Protein AF-A0A3M1IJ08-F1 (afdb_monomer_lite)

Radius of gyration: 14.0 Å; chains: 1; bounding box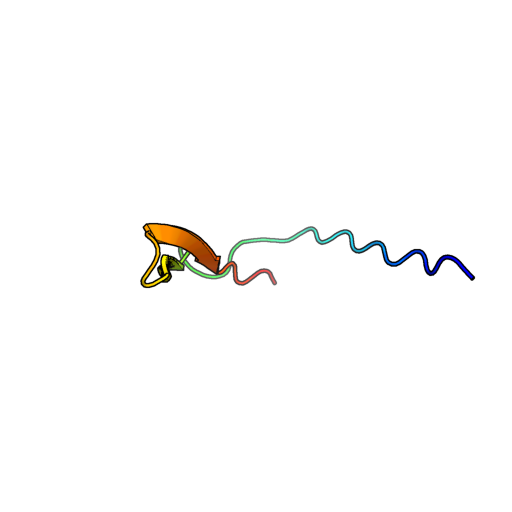: 20×36×29 Å

Sequence (34 aa):
MANFNKVIIAGNLTRDPEVRYTPRGTAIARLSVA

pLDDT: mean 94.19, std 6.66, range [67.56, 97.81]

Foldseek 3Di:
DDDDDDDDDDADFPDDWDWDADPVGDIDTDTDGD

Secondary structure (DSSP, 8-state):
------------BSSPPEEEE-TT--EEEE--B-

Structure (mmCIF, N/CA/C/O backbone):
data_AF-A0A3M1IJ08-F1
#
_entry.id   AF-A0A3M1IJ08-F1
#
loop_
_atom_site.group_PDB
_atom_site.id
_atom_site.type_symbol
_atom_site.label_atom_id
_atom_site.label_alt_id
_atom_site.label_comp_id
_atom_site.label_asym_id
_atom_site.label_entity_id
_atom_site.label_seq_id
_atom_site.pdbx_PDB_ins_code
_atom_site.Cartn_x
_atom_site.Cartn_y
_atom_site.Cartn_z
_atom_site.occupancy
_atom_site.B_iso_or_equiv
_atom_site.auth_seq_id
_atom_site.auth_comp_id
_atom_site.auth_asym_id
_atom_site.auth_atom_id
_atom_site.pdbx_PDB_model_num
ATOM 1 N N . MET A 1 1 ? -8.427 31.576 0.397 1.00 67.56 1 MET A N 1
ATOM 2 C CA . MET A 1 1 ? -7.566 31.241 -0.759 1.00 67.56 1 MET A CA 1
ATOM 3 C C . MET A 1 1 ? -7.467 29.722 -0.829 1.00 67.56 1 MET A C 1
ATOM 5 O O . MET A 1 1 ? -7.005 29.141 0.144 1.00 67.56 1 MET A O 1
ATOM 9 N N . ALA A 1 2 ? -7.968 29.063 -1.876 1.00 74.19 2 ALA A N 1
ATOM 10 C CA . ALA A 1 2 ? -7.859 27.605 -1.986 1.00 74.19 2 ALA A CA 1
ATOM 11 C C . ALA A 1 2 ? -6.465 27.237 -2.517 1.00 74.19 2 ALA A C 1
ATOM 13 O O . ALA A 1 2 ? -6.070 27.719 -3.575 1.00 74.19 2 ALA A O 1
ATOM 14 N N . ASN A 1 3 ? -5.712 26.424 -1.772 1.00 82.75 3 ASN A N 1
ATOM 15 C CA . ASN A 1 3 ? -4.437 25.874 -2.229 1.00 82.75 3 ASN A CA 1
ATOM 16 C C . ASN A 1 3 ? -4.706 24.519 -2.895 1.00 82.75 3 ASN A C 1
ATOM 18 O O . ASN A 1 3 ? -5.330 23.646 -2.291 1.00 82.75 3 ASN A O 1
ATOM 22 N N . PHE A 1 4 ? -4.264 24.365 -4.140 1.00 90.19 4 PHE A N 1
ATOM 23 C CA . PHE A 1 4 ? -4.349 23.109 -4.867 1.00 90.19 4 PHE A CA 1
ATOM 24 C C . PHE A 1 4 ? -2.998 22.396 -4.829 1.00 90.19 4 PHE A C 1
ATOM 26 O O . PHE A 1 4 ? -2.056 22.812 -5.500 1.00 90.19 4 PHE A O 1
ATOM 33 N N . ASN A 1 5 ? -2.925 21.303 -4.068 1.00 91.69 5 ASN A N 1
ATOM 34 C CA . ASN A 1 5 ? -1.741 20.455 -3.988 1.00 91.69 5 ASN A CA 1
ATOM 35 C C . ASN A 1 5 ? -2.054 19.069 -4.569 1.00 91.69 5 ASN A C 1
ATOM 37 O O . ASN A 1 5 ? -2.824 18.303 -3.989 1.00 91.69 5 ASN A O 1
ATOM 41 N N . LYS A 1 6 ? -1.477 18.769 -5.735 1.00 96.31 6 LYS A N 1
ATOM 42 C CA . LYS A 1 6 ? -1.647 17.506 -6.459 1.00 96.31 6 LYS A CA 1
ATOM 43 C C . LYS A 1 6 ? -0.285 16.858 -6.667 1.00 96.31 6 LYS A C 1
ATOM 45 O O . LYS A 1 6 ? 0.629 17.497 -7.179 1.00 96.31 6 LYS A O 1
ATOM 50 N N . VAL A 1 7 ? -0.199 15.568 -6.348 1.00 95.94 7 VAL A N 1
ATOM 51 C CA . VAL A 1 7 ? 0.994 14.743 -6.552 1.00 95.94 7 VAL A CA 1
ATOM 52 C C . VAL A 1 7 ? 0.598 13.481 -7.317 1.00 95.94 7 VAL A C 1
ATOM 54 O O . VAL A 1 7 ? -0.386 12.829 -6.971 1.00 95.94 7 VAL A O 1
ATOM 57 N N . ILE A 1 8 ? 1.355 13.151 -8.364 1.00 96.62 8 ILE A N 1
ATOM 58 C CA . ILE A 1 8 ? 1.239 11.905 -9.132 1.00 96.62 8 ILE A CA 1
ATOM 59 C C . ILE A 1 8 ? 2.609 11.229 -9.071 1.00 96.62 8 ILE A C 1
ATOM 61 O O . ILE A 1 8 ? 3.614 11.866 -9.379 1.00 96.62 8 ILE A O 1
ATOM 65 N N . ILE A 1 9 ? 2.646 9.965 -8.649 1.00 95.62 9 ILE A N 1
ATOM 66 C CA . ILE A 1 9 ? 3.871 9.170 -8.500 1.00 95.62 9 ILE A CA 1
ATOM 67 C C . ILE A 1 9 ? 3.685 7.883 -9.301 1.00 95.62 9 ILE A C 1
ATOM 69 O O . ILE A 1 9 ? 2.659 7.219 -9.159 1.00 95.62 9 ILE A O 1
ATOM 73 N N . ALA A 1 10 ? 4.670 7.540 -10.129 1.00 96.94 10 ALA A N 1
ATOM 74 C CA . ALA A 1 10 ? 4.710 6.305 -10.901 1.00 96.94 10 ALA A CA 1
ATOM 75 C C . ALA A 1 10 ? 6.104 5.689 -10.769 1.00 96.94 10 ALA A C 1
ATOM 77 O O . ALA A 1 10 ? 7.098 6.383 -10.953 1.00 96.94 10 ALA A O 1
ATOM 78 N N . GLY A 1 11 ? 6.159 4.404 -10.437 1.00 96.44 11 GLY A N 1
ATOM 79 C CA . GLY A 1 11 ? 7.398 3.696 -10.149 1.00 96.44 11 GLY A CA 1
ATOM 80 C C . GLY A 1 11 ? 7.111 2.309 -9.588 1.00 96.44 11 GLY A C 1
ATOM 81 O O . GLY A 1 11 ? 5.952 1.898 -9.485 1.00 96.44 11 GLY A O 1
ATOM 82 N N . ASN A 1 12 ? 8.166 1.592 -9.215 1.00 97.62 12 ASN A N 1
ATOM 83 C CA . ASN A 1 12 ? 8.049 0.247 -8.657 1.00 97.62 12 ASN A CA 1
ATOM 84 C C . ASN A 1 12 ? 8.069 0.281 -7.128 1.00 97.62 12 ASN A C 1
ATOM 86 O O . ASN A 1 12 ? 8.759 1.101 -6.517 1.00 97.62 12 ASN A O 1
ATOM 90 N N . LEU A 1 13 ? 7.349 -0.654 -6.504 1.00 97.25 13 LEU A N 1
ATOM 91 C CA . LEU A 1 13 ? 7.495 -0.904 -5.074 1.00 97.25 13 LEU A CA 1
ATOM 92 C C . LEU A 1 13 ? 8.864 -1.533 -4.814 1.00 97.25 13 LEU A C 1
ATOM 94 O O . LEU A 1 13 ? 9.224 -2.543 -5.410 1.00 97.25 13 LEU A O 1
ATOM 98 N N . THR A 1 14 ? 9.627 -0.925 -3.912 1.00 97.25 14 THR A N 1
ATOM 99 C CA . THR A 1 14 ? 10.979 -1.393 -3.550 1.00 97.25 14 THR A CA 1
ATOM 100 C C . THR A 1 14 ? 10.976 -2.441 -2.441 1.00 97.25 14 THR A C 1
ATOM 102 O O . THR A 1 14 ? 12.008 -3.042 -2.151 1.00 97.25 14 THR A O 1
ATOM 105 N N . ARG A 1 15 ? 9.827 -2.628 -1.788 1.00 95.81 15 ARG A N 1
ATOM 106 C CA . ARG A 1 15 ? 9.566 -3.619 -0.743 1.00 95.81 15 ARG A CA 1
ATOM 107 C C . ARG A 1 15 ? 8.061 -3.838 -0.620 1.00 95.81 15 ARG A C 1
ATOM 109 O O . ARG A 1 15 ? 7.278 -3.028 -1.128 1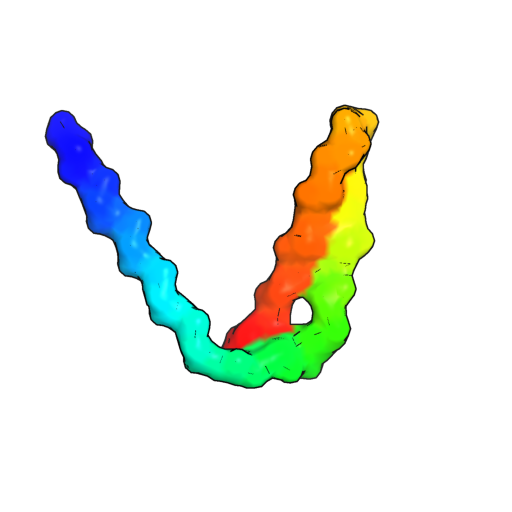.00 95.81 15 ARG A O 1
ATOM 116 N N . ASP A 1 16 ? 7.681 -4.874 0.110 1.00 97.31 16 ASP A N 1
ATOM 117 C CA . ASP A 1 16 ? 6.279 -5.159 0.396 1.00 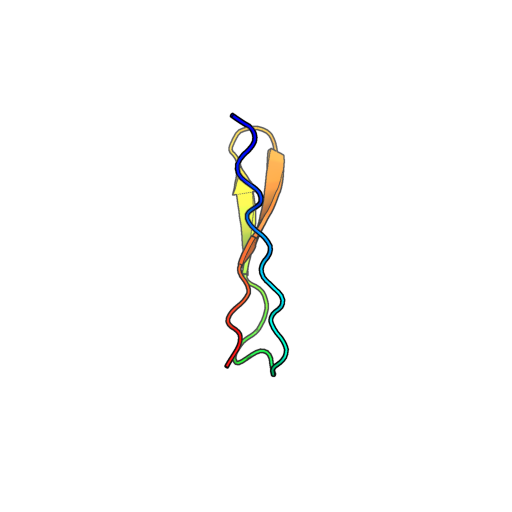97.31 16 ASP A CA 1
ATOM 118 C C . ASP A 1 16 ? 5.610 -4.020 1.191 1.00 97.31 16 ASP A C 1
ATOM 120 O O . ASP A 1 16 ? 6.259 -3.379 2.026 1.00 97.31 16 ASP A O 1
ATOM 124 N N . PRO A 1 17 ? 4.315 -3.742 0.959 1.00 96.25 17 PRO A N 1
ATOM 125 C CA . PRO A 1 17 ? 3.568 -2.766 1.743 1.00 96.25 17 PRO A CA 1
ATOM 126 C C . PRO A 1 17 ? 3.543 -3.115 3.233 1.00 96.25 17 PRO A C 1
ATOM 128 O O . PRO A 1 17 ? 3.131 -4.205 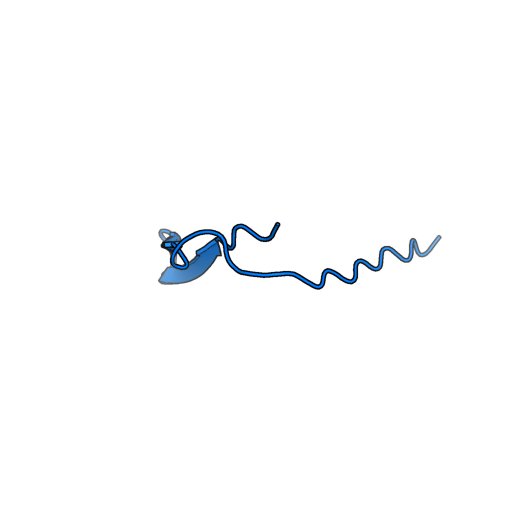3.627 1.00 96.25 17 PRO A O 1
ATOM 131 N N . GLU A 1 18 ? 3.895 -2.153 4.082 1.00 97.25 18 GLU A N 1
ATOM 132 C CA . GLU A 1 18 ? 3.747 -2.314 5.529 1.00 97.25 18 GLU A CA 1
ATOM 133 C C . GLU A 1 18 ? 2.339 -1.881 5.944 1.00 97.25 18 GLU A C 1
ATOM 135 O O . GLU A 1 18 ? 1.983 -0.704 5.814 1.00 97.25 18 GLU A O 1
ATOM 140 N N . VAL A 1 19 ? 1.538 -2.815 6.463 1.00 97.06 19 VAL A N 1
ATOM 141 C CA . VAL A 1 19 ? 0.177 -2.541 6.947 1.00 97.06 19 VAL A CA 1
ATOM 142 C C . VAL A 1 19 ? 0.151 -2.515 8.469 1.00 97.06 19 VAL A C 1
ATOM 144 O O . VAL A 1 19 ? 0.650 -3.419 9.138 1.00 97.06 19 VAL A O 1
ATOM 147 N N . ARG A 1 20 ? -0.436 -1.459 9.031 1.00 96.31 20 ARG A N 1
ATOM 148 C CA . ARG A 1 20 ? -0.580 -1.251 10.476 1.00 96.31 20 ARG A CA 1
ATOM 149 C C . ARG A 1 20 ? -1.973 -0.716 10.778 1.00 96.31 20 ARG A C 1
ATOM 151 O O . ARG A 1 20 ? -2.650 -0.198 9.895 1.00 96.31 20 ARG A O 1
ATOM 158 N N . TYR A 1 21 ? -2.378 -0.795 12.039 1.00 97.81 21 TYR A N 1
ATOM 159 C CA . TYR A 1 21 ? -3.652 -0.253 12.498 1.00 97.81 21 TYR A CA 1
ATOM 160 C C . TYR A 1 21 ? -3.419 0.837 13.536 1.00 97.81 21 TYR A C 1
ATOM 162 O O . TYR A 1 21 ? -2.523 0.734 14.377 1.00 97.81 21 TYR A O 1
ATOM 170 N N . THR A 1 22 ? -4.222 1.897 13.481 1.00 96.81 22 THR A N 1
ATOM 171 C CA . THR A 1 22 ? -4.281 2.877 14.569 1.00 96.81 22 THR A CA 1
ATOM 172 C C . THR A 1 22 ? -4.916 2.242 15.811 1.00 96.81 22 THR A C 1
ATOM 174 O O . THR A 1 22 ? -5.645 1.257 15.688 1.00 96.81 22 THR A O 1
ATOM 177 N N . PRO A 1 23 ? -4.753 2.835 17.009 1.00 96.06 23 PRO A N 1
ATOM 178 C CA . PRO A 1 23 ? -5.469 2.378 18.204 1.00 96.06 23 PRO A CA 1
ATOM 179 C C . PRO A 1 23 ? -6.999 2.385 18.055 1.00 96.06 23 PRO A C 1
ATOM 181 O O . PRO A 1 23 ? -7.694 1.679 18.773 1.00 96.06 23 PRO A O 1
ATOM 184 N N . ARG A 1 24 ? -7.530 3.178 17.113 1.00 95.88 24 ARG A N 1
ATOM 185 C CA . ARG A 1 24 ? -8.961 3.237 16.779 1.00 95.88 24 ARG A CA 1
ATOM 186 C C . ARG A 1 24 ? -9.362 2.250 15.670 1.00 95.88 24 ARG A C 1
ATOM 188 O O . ARG A 1 24 ? -10.481 2.323 15.179 1.00 95.88 24 ARG A O 1
ATOM 195 N N . GLY A 1 25 ? -8.458 1.359 15.253 1.00 95.25 25 GLY A N 1
ATOM 196 C CA . GLY A 1 25 ? -8.714 0.300 14.273 1.00 95.25 25 GLY A CA 1
ATOM 197 C C . GLY A 1 25 ? -8.637 0.726 12.804 1.00 95.25 25 GLY A C 1
ATOM 198 O O . GLY A 1 25 ? -8.976 -0.059 11.925 1.00 95.25 25 GLY A O 1
ATOM 199 N N . THR A 1 26 ? -8.191 1.945 12.493 1.00 97.69 26 THR A N 1
ATOM 200 C CA . THR A 1 26 ? -8.053 2.398 11.098 1.00 97.69 26 THR A CA 1
ATOM 201 C C . THR A 1 26 ? -6.818 1.772 10.456 1.00 97.69 26 THR A C 1
ATOM 203 O O . THR A 1 26 ? -5.721 1.910 10.996 1.00 97.69 26 THR A O 1
ATOM 206 N N . ALA A 1 27 ? -6.982 1.122 9.3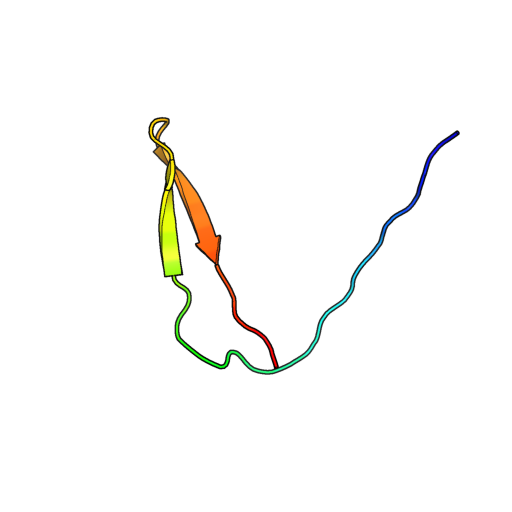03 1.00 97.44 27 ALA A N 1
ATOM 207 C CA . ALA A 1 27 ? -5.868 0.571 8.537 1.00 97.44 27 ALA A CA 1
ATOM 208 C C . ALA A 1 27 ? -5.015 1.684 7.903 1.00 97.44 27 ALA A C 1
ATOM 210 O O . ALA A 1 27 ? -5.540 2.648 7.347 1.00 97.44 27 ALA A O 1
ATOM 211 N N . ILE A 1 28 ? -3.695 1.526 7.969 1.00 97.12 28 ILE A N 1
ATOM 212 C CA . ILE A 1 28 ? -2.690 2.396 7.357 1.00 97.12 28 ILE A CA 1
ATOM 213 C C . ILE A 1 28 ? -1.735 1.511 6.560 1.00 97.12 28 ILE A C 1
ATOM 215 O O . ILE A 1 28 ? -1.206 0.543 7.102 1.00 97.12 28 ILE A O 1
ATOM 219 N N . ALA A 1 29 ? -1.475 1.876 5.305 1.00 97.25 29 ALA A N 1
ATOM 220 C CA . ALA A 1 29 ? -0.466 1.237 4.465 1.00 97.25 29 ALA A CA 1
ATOM 221 C C . ALA A 1 29 ? 0.691 2.206 4.187 1.00 97.25 29 ALA A C 1
ATOM 223 O O . ALA A 1 29 ? 0.463 3.368 3.839 1.00 97.25 29 ALA A O 1
ATOM 224 N N . ARG A 1 30 ? 1.934 1.733 4.318 1.00 96.75 30 ARG A N 1
ATOM 225 C CA . ARG A 1 30 ? 3.140 2.467 3.920 1.00 96.75 30 ARG A CA 1
ATOM 2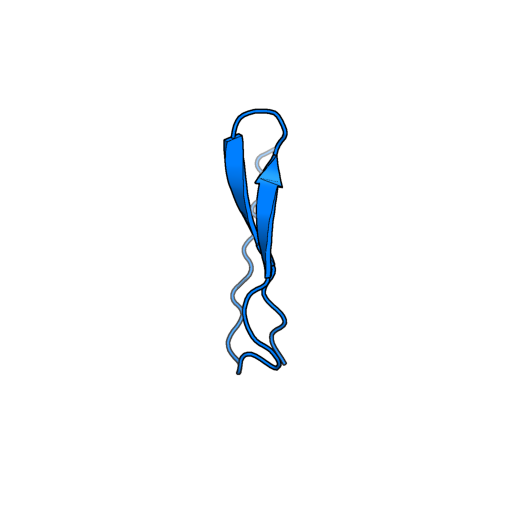26 C C . ARG A 1 30 ? 3.722 1.843 2.657 1.00 96.75 30 ARG A C 1
ATOM 228 O O . ARG A 1 30 ? 4.039 0.658 2.638 1.00 96.75 30 ARG A O 1
ATOM 235 N N . LEU A 1 31 ? 3.885 2.663 1.622 1.00 97.50 31 LEU A N 1
ATOM 236 C CA . LEU A 1 31 ? 4.461 2.268 0.337 1.00 97.50 31 LEU A CA 1
ATOM 237 C C . LEU A 1 31 ? 5.821 2.946 0.160 1.00 97.50 31 LEU A C 1
ATOM 239 O O . LEU A 1 31 ? 5.975 4.121 0.487 1.00 97.50 31 LEU A O 1
ATOM 243 N N . SER A 1 32 ? 6.805 2.205 -0.350 1.00 97.12 32 SER A N 1
ATOM 244 C CA . SER A 1 32 ? 8.111 2.746 -0.746 1.00 97.12 32 SER A CA 1
ATOM 245 C C . SER A 1 32 ? 8.252 2.626 -2.259 1.00 97.12 32 SER A C 1
ATOM 247 O O . SER A 1 32 ? 8.441 1.519 -2.764 1.00 97.12 32 SER A O 1
ATOM 249 N N . VAL A 1 33 ? 8.146 3.751 -2.963 1.00 96.25 33 VAL A N 1
ATOM 250 C CA . VAL A 1 33 ? 8.219 3.828 -4.431 1.00 96.25 33 VAL A CA 1
ATOM 251 C C . VAL A 1 33 ? 9.577 4.410 -4.829 1.00 96.25 33 VAL A C 1
ATOM 253 O O . VAL A 1 33 ? 10.003 5.386 -4.209 1.00 96.25 33 VAL A O 1
ATOM 256 N N . ALA A 1 34 ? 10.251 3.781 -5.797 1.00 87.12 34 ALA A N 1
ATOM 257 C CA . ALA A 1 34 ? 11.460 4.311 -6.442 1.00 87.12 34 ALA A CA 1
ATOM 258 C C . ALA A 1 34 ? 11.114 5.196 -7.640 1.00 87.12 34 ALA A C 1
ATOM 260 O O . ALA A 1 34 ? 10.135 4.850 -8.343 1.00 87.12 34 ALA A O 1
#